Protein AF-A0A7V7KBW8-F1 (afdb_monomer)

Secondary structure (DSSP, 8-state):
--HHHHHHHHH-HHHHHHHHHHHHHH-SEE-------SSS---EEEETTEEEEEEE-SS-TTEEEEEEEE-TT-SS--SEEEEEEETTEEEEEEPPPPBTTEEEEEEETTSHHHHHHH-TT-EEEE-

Structure (mmCIF, N/CA/C/O backbone):
data_AF-A0A7V7KBW8-F1
#
_entry.id   AF-A0A7V7KBW8-F1
#
loop_
_atom_site.group_PDB
_atom_site.id
_atom_site.type_symbol
_atom_site.label_atom_id
_atom_site.label_alt_id
_atom_site.label_comp_id
_atom_site.label_asym_id
_atom_site.label_entity_id
_atom_site.label_seq_id
_atom_site.pdbx_PDB_ins_code
_atom_site.Cartn_x
_atom_site.Cartn_y
_atom_site.Cartn_z
_atom_site.occupancy
_atom_site.B_iso_or_equiv
_atom_site.auth_seq_id
_atom_site.auth_comp_id
_atom_site.auth_asym_id
_atom_site.auth_atom_id
_atom_site.pdbx_PDB_model_num
ATOM 1 N N . MET A 1 1 ? -9.945 -7.956 1.343 1.00 75.88 1 MET A N 1
ATOM 2 C CA . MET A 1 1 ? -9.256 -9.261 1.428 1.00 75.88 1 MET A CA 1
ATOM 3 C C . MET A 1 1 ? -10.360 -10.321 1.494 1.00 75.88 1 MET A C 1
ATOM 5 O O . MET A 1 1 ? -11.483 -9.969 1.161 1.00 75.88 1 MET A O 1
ATOM 9 N N . ASP A 1 2 ? -10.107 -11.591 1.821 1.00 84.81 2 ASP A N 1
ATOM 10 C CA . ASP A 1 2 ? -11.224 -12.518 2.096 1.00 84.81 2 ASP A CA 1
ATOM 11 C C . ASP A 1 2 ? -11.826 -12.215 3.483 1.00 84.81 2 ASP A C 1
ATOM 13 O O . ASP A 1 2 ? -11.073 -12.069 4.448 1.00 84.81 2 ASP A O 1
ATOM 17 N N . GLU A 1 3 ? -13.157 -12.126 3.601 1.00 85.25 3 GLU A N 1
ATOM 18 C CA . GLU A 1 3 ? -13.841 -11.730 4.849 1.00 85.25 3 GLU A CA 1
ATOM 19 C C . GLU A 1 3 ? -13.557 -12.680 6.022 1.00 85.25 3 GLU A C 1
ATOM 21 O O . GLU A 1 3 ? -13.480 -12.260 7.180 1.00 85.25 3 GLU A O 1
ATOM 26 N N . LYS A 1 4 ? -13.393 -13.981 5.751 1.00 88.94 4 LYS A N 1
ATOM 27 C CA . LYS A 1 4 ? -13.095 -14.968 6.793 1.00 88.94 4 LYS A CA 1
ATOM 28 C C . LYS A 1 4 ? -11.682 -14.766 7.328 1.00 88.94 4 LYS A C 1
ATOM 30 O O . LYS A 1 4 ? -11.462 -14.913 8.530 1.00 88.94 4 LYS A O 1
ATOM 35 N N . LEU A 1 5 ? -10.740 -14.428 6.447 1.00 86.75 5 LEU A N 1
ATOM 36 C CA . LEU A 1 5 ? -9.370 -14.116 6.838 1.00 86.75 5 LEU A CA 1
ATOM 37 C C . LEU A 1 5 ? -9.302 -12.818 7.652 1.00 86.75 5 LEU A C 1
ATOM 39 O O . LEU A 1 5 ? -8.610 -12.791 8.663 1.00 86.75 5 LEU A O 1
ATOM 43 N N . GLU A 1 6 ? -10.044 -11.779 7.263 1.00 86.56 6 GLU A N 1
ATOM 44 C CA . GLU A 1 6 ? -10.117 -10.515 8.017 1.00 86.56 6 GLU A CA 1
ATOM 45 C C . GLU A 1 6 ? -10.595 -10.751 9.457 1.00 86.56 6 GLU A C 1
ATOM 47 O O . GLU A 1 6 ? -9.891 -10.403 10.404 1.00 86.56 6 GLU A O 1
ATOM 52 N N . ARG A 1 7 ? -11.706 -11.475 9.639 1.00 87.75 7 ARG A N 1
ATOM 53 C CA . ARG A 1 7 ? -12.210 -11.828 10.980 1.00 87.75 7 ARG A CA 1
ATOM 54 C C . ARG A 1 7 ? -11.225 -12.667 11.792 1.00 87.75 7 ARG A C 1
ATOM 56 O O . ARG A 1 7 ? -11.115 -12.492 13.004 1.00 87.75 7 ARG A O 1
ATOM 63 N N . ALA A 1 8 ? -10.521 -13.597 11.147 1.00 88.75 8 ALA A N 1
ATOM 64 C CA . ALA A 1 8 ? -9.522 -14.416 11.827 1.00 88.75 8 ALA A CA 1
ATOM 65 C C . ALA A 1 8 ? -8.343 -13.566 12.327 1.00 88.75 8 ALA A C 1
ATOM 67 O O . ALA A 1 8 ? -7.863 -13.782 13.437 1.00 88.75 8 ALA A O 1
ATOM 68 N N . LEU A 1 9 ? -7.907 -12.576 11.544 1.00 89.50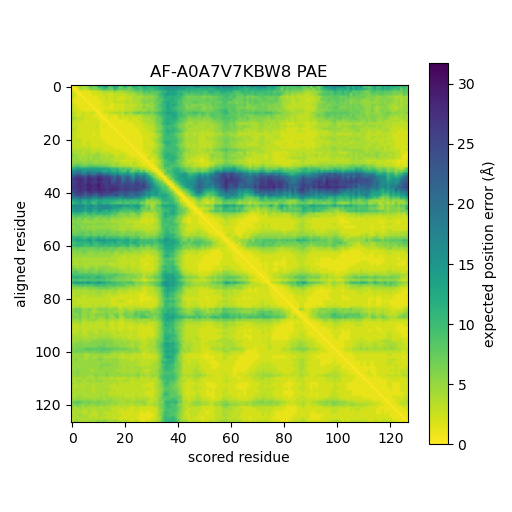 9 LEU A N 1
ATOM 69 C CA . LEU A 1 9 ? -6.837 -11.660 11.941 1.00 89.50 9 LEU A CA 1
ATOM 70 C C . LEU A 1 9 ? -7.253 -10.754 13.104 1.00 89.50 9 LEU A C 1
ATOM 72 O O . LEU A 1 9 ? -6.448 -10.521 14.002 1.00 89.50 9 LEU A O 1
ATOM 76 N N . GLU A 1 10 ? -8.501 -10.288 13.142 1.00 87.38 10 GLU A N 1
ATOM 77 C CA . GLU A 1 10 ? -9.015 -9.497 14.271 1.00 87.38 10 GLU A CA 1
ATOM 78 C C . GLU A 1 10 ? -8.935 -10.274 15.597 1.00 87.38 10 GLU A C 1
ATOM 80 O O . GLU A 1 10 ? -8.533 -9.729 16.629 1.00 87.38 10 GLU A O 1
ATOM 85 N N . GLN A 1 11 ? -9.270 -11.566 15.566 1.00 91.75 11 GLN A N 1
ATOM 86 C CA . GLN A 1 11 ? -9.401 -12.406 16.760 1.00 91.75 11 GLN A CA 1
ATOM 87 C C . GLN A 1 11 ? -8.094 -13.095 17.179 1.00 91.75 11 GLN A C 1
ATOM 89 O O . GLN A 1 11 ? -7.911 -13.389 18.361 1.00 91.75 11 GLN A O 1
ATOM 94 N N . ASP A 1 12 ? -7.170 -13.334 16.244 1.00 92.25 12 ASP A N 1
ATOM 95 C CA . ASP A 1 12 ? -5.936 -14.083 16.485 1.00 92.25 12 ASP A CA 1
ATOM 96 C C . ASP A 1 12 ? -4.686 -13.206 16.283 1.00 92.25 12 ASP A C 1
ATOM 98 O O . ASP A 1 12 ? -4.228 -12.921 15.172 1.00 92.25 12 ASP A O 1
ATOM 102 N N . GLY A 1 13 ? -4.090 -12.779 17.401 1.00 90.31 13 GLY A N 1
ATOM 103 C CA . GLY A 1 13 ? -2.844 -12.007 17.403 1.00 90.31 13 GLY A CA 1
ATOM 104 C C . GLY A 1 13 ? -1.621 -12.782 16.898 1.00 90.31 13 GLY A C 1
ATOM 105 O O . GLY A 1 13 ? -0.699 -12.175 16.352 1.00 90.31 13 GLY A O 1
ATOM 106 N N . ARG A 1 14 ? -1.600 -14.115 17.033 1.00 93.56 14 ARG A N 1
ATOM 107 C CA . ARG A 1 14 ? -0.509 -14.947 16.511 1.00 93.56 14 ARG A CA 1
ATOM 108 C C . ARG A 1 14 ? -0.590 -15.022 14.993 1.00 93.56 14 ARG A C 1
ATOM 110 O O . ARG A 1 14 ? 0.432 -14.841 14.338 1.00 93.56 14 ARG A O 1
ATOM 117 N N . LEU A 1 15 ? -1.786 -15.238 14.446 1.00 91.81 15 LEU A N 1
ATOM 118 C CA . LEU A 1 15 ? -2.007 -15.239 13.000 1.00 91.81 15 LEU A CA 1
ATOM 119 C C . LEU A 1 15 ? -1.596 -13.900 12.376 1.00 91.81 15 LEU A C 1
ATOM 121 O O . LEU A 1 15 ? -0.901 -13.895 11.361 1.00 91.81 15 LEU A O 1
ATOM 125 N N . ARG A 1 16 ? -1.944 -12.775 13.018 1.00 92.00 16 ARG A N 1
ATOM 126 C CA . ARG A 1 16 ? -1.457 -11.446 12.613 1.00 92.00 16 ARG A CA 1
ATOM 127 C C . ARG A 1 16 ? 0.062 -11.357 12.600 1.00 92.00 16 ARG A C 1
ATOM 129 O O . ARG A 1 16 ? 0.628 -10.927 11.605 1.00 92.00 16 ARG A O 1
ATOM 136 N N . GLY A 1 17 ? 0.723 -11.806 13.666 1.00 91.62 17 GLY A N 1
ATOM 137 C CA . GLY A 1 17 ? 2.185 -11.793 13.738 1.00 91.62 17 GLY A CA 1
ATOM 138 C C . GLY A 1 17 ? 2.857 -12.629 12.641 1.00 91.62 17 GLY A C 1
ATOM 139 O O . GLY A 1 17 ? 3.879 -12.214 12.099 1.00 91.62 17 GLY A O 1
ATOM 140 N N . GLU A 1 18 ? 2.292 -13.786 12.285 1.00 93.81 18 GLU A N 1
ATOM 141 C CA . GLU A 1 18 ? 2.805 -14.605 11.176 1.00 93.81 18 GLU A CA 1
ATOM 142 C C . GLU A 1 18 ? 2.566 -13.949 9.810 1.00 93.81 18 GLU A C 1
ATOM 144 O O . GLU A 1 18 ? 3.462 -13.966 8.964 1.00 93.81 18 GLU A O 1
ATOM 149 N N . LEU A 1 19 ? 1.397 -13.331 9.597 1.00 91.69 19 LEU A N 1
ATOM 150 C CA . LEU A 1 19 ? 1.118 -12.578 8.374 1.00 91.69 19 LEU A CA 1
ATOM 151 C C . LEU A 1 19 ? 2.065 -11.385 8.233 1.00 91.69 19 LEU A C 1
ATOM 153 O O . LEU A 1 19 ? 2.642 -11.206 7.163 1.00 91.69 19 LEU A O 1
ATOM 157 N N . ASP A 1 20 ? 2.260 -10.611 9.303 1.00 90.81 20 ASP A N 1
ATOM 158 C CA . ASP A 1 20 ? 3.191 -9.486 9.316 1.00 90.81 20 ASP A CA 1
ATOM 159 C C . ASP A 1 20 ? 4.577 -9.974 8.873 1.00 90.81 20 ASP A C 1
ATOM 161 O O . ASP A 1 20 ? 5.082 -9.512 7.855 1.00 90.81 20 ASP A O 1
ATOM 165 N N . ARG A 1 21 ? 5.141 -11.002 9.524 1.00 92.44 21 ARG A N 1
ATOM 166 C CA . ARG A 1 21 ? 6.449 -11.576 9.147 1.00 92.44 21 ARG A CA 1
ATOM 167 C C . ARG A 1 21 ? 6.510 -12.077 7.707 1.00 92.44 21 ARG A C 1
ATOM 169 O O . ARG A 1 21 ? 7.563 -11.979 7.078 1.00 92.44 21 ARG A O 1
ATOM 176 N N . LEU A 1 22 ? 5.428 -12.661 7.193 1.00 92.38 22 LEU A N 1
ATOM 177 C CA . LEU A 1 22 ? 5.370 -13.097 5.801 1.00 92.38 22 LEU A CA 1
ATOM 178 C C . LEU A 1 22 ? 5.498 -11.893 4.867 1.00 92.38 22 LEU A C 1
ATOM 180 O O . LEU A 1 22 ? 6.366 -11.897 4.000 1.00 92.38 22 LEU A O 1
ATOM 184 N N . LEU A 1 23 ? 4.704 -10.847 5.100 1.00 91.75 23 LEU A N 1
ATOM 185 C CA . LEU A 1 23 ? 4.747 -9.614 4.318 1.00 91.75 23 LEU A CA 1
ATOM 186 C C . LEU A 1 23 ? 6.121 -8.938 4.403 1.00 91.75 23 LEU A C 1
ATOM 188 O O . LEU A 1 23 ? 6.620 -8.418 3.409 1.00 91.75 23 LEU A O 1
ATOM 192 N N . GLU A 1 24 ? 6.773 -8.973 5.565 1.00 90.44 24 GLU A N 1
ATOM 193 C CA . GLU A 1 24 ? 8.127 -8.434 5.710 1.00 90.44 24 GLU A CA 1
ATOM 194 C C . GLU A 1 24 ? 9.157 -9.167 4.847 1.00 90.44 24 GLU A C 1
ATOM 196 O O . GLU A 1 24 ? 10.111 -8.544 4.387 1.00 90.44 24 GLU A O 1
ATOM 201 N N . ARG A 1 25 ? 8.973 -10.473 4.631 1.00 91.69 25 ARG A N 1
ATOM 202 C CA . ARG A 1 25 ? 9.904 -11.322 3.878 1.00 91.69 25 ARG A CA 1
ATOM 203 C C . ARG A 1 25 ? 9.658 -11.313 2.375 1.00 91.69 25 ARG A C 1
ATOM 205 O O . ARG A 1 25 ? 10.584 -11.622 1.633 1.00 91.69 25 ARG A O 1
ATOM 212 N N . THR A 1 26 ? 8.430 -11.044 1.938 1.00 91.94 26 THR A N 1
ATOM 213 C CA . THR A 1 26 ? 8.048 -11.118 0.519 1.00 91.94 26 THR A CA 1
ATOM 214 C C . THR A 1 26 ? 8.047 -9.771 -0.187 1.00 91.94 26 THR A C 1
ATOM 216 O O . THR A 1 26 ? 8.013 -9.749 -1.411 1.00 91.94 26 THR A O 1
ATOM 219 N N . ALA A 1 27 ? 8.074 -8.662 0.554 1.00 90.88 27 ALA A N 1
ATOM 220 C CA . ALA A 1 27 ? 8.028 -7.337 -0.043 1.00 90.88 27 ALA A CA 1
ATOM 221 C C . ALA A 1 27 ? 9.277 -7.061 -0.895 1.00 90.88 27 ALA A C 1
ATOM 223 O O . ALA A 1 27 ? 10.401 -7.136 -0.396 1.00 90.88 27 ALA A O 1
ATOM 224 N N . VAL A 1 28 ? 9.070 -6.654 -2.149 1.00 91.50 28 VAL A N 1
ATOM 225 C CA . VAL A 1 28 ? 10.135 -6.103 -3.005 1.00 91.50 28 VAL A CA 1
ATOM 226 C C . VAL A 1 28 ? 10.523 -4.693 -2.565 1.00 91.50 28 VAL A C 1
ATOM 228 O O . VAL A 1 28 ? 11.650 -4.258 -2.781 1.00 91.50 28 VAL A O 1
ATOM 231 N N . TYR A 1 29 ? 9.603 -3.982 -1.905 1.00 89.62 29 TYR A N 1
ATOM 232 C CA . TYR A 1 29 ? 9.880 -2.684 -1.307 1.00 89.62 29 TYR A CA 1
ATOM 233 C C . TYR A 1 29 ? 8.994 -2.406 -0.099 1.00 89.62 29 TYR A C 1
ATOM 235 O O . TYR A 1 29 ? 7.791 -2.681 -0.100 1.00 89.62 29 TYR A O 1
ATOM 243 N N . ARG A 1 30 ? 9.578 -1.794 0.931 1.00 88.44 30 ARG A N 1
ATOM 244 C CA . ARG A 1 30 ? 8.857 -1.309 2.110 1.00 88.44 30 ARG A CA 1
ATOM 245 C C . ARG A 1 30 ? 9.150 0.166 2.280 1.00 88.44 30 ARG A C 1
ATOM 247 O O . ARG A 1 30 ? 10.309 0.561 2.374 1.00 88.44 30 ARG A O 1
ATOM 254 N N . PHE A 1 31 ? 8.097 0.968 2.370 1.00 84.25 31 PHE A N 1
ATOM 255 C CA . PHE A 1 31 ? 8.275 2.381 2.654 1.00 84.25 31 PHE A CA 1
ATOM 256 C C . PHE A 1 31 ? 8.768 2.527 4.093 1.00 84.25 31 PHE A C 1
ATOM 258 O O . PHE A 1 31 ? 8.145 1.961 5.003 1.00 84.25 31 PHE A O 1
ATOM 265 N N . PRO A 1 32 ? 9.855 3.279 4.333 1.00 69.94 32 PRO A N 1
ATOM 266 C CA . PRO A 1 32 ? 10.225 3.622 5.692 1.00 69.94 32 PRO A CA 1
ATOM 267 C C . PRO A 1 32 ? 9.048 4.356 6.339 1.00 69.94 32 PRO A C 1
ATOM 269 O O . PRO A 1 32 ? 8.364 5.151 5.687 1.00 69.94 32 PRO A O 1
ATOM 272 N N . LYS A 1 33 ? 8.797 4.100 7.629 1.00 64.75 33 LYS A N 1
ATOM 273 C CA . LYS A 1 33 ? 7.874 4.938 8.403 1.00 64.75 33 LYS A CA 1
ATOM 274 C C . LYS A 1 33 ? 8.428 6.354 8.367 1.00 64.75 33 LYS A C 1
ATOM 276 O O . LYS A 1 33 ? 9.436 6.639 9.009 1.00 64.75 33 LYS A O 1
ATOM 281 N N . LEU A 1 34 ? 7.813 7.210 7.559 1.00 57.03 34 LEU A N 1
ATOM 282 C CA . LEU A 1 34 ? 8.255 8.584 7.403 1.00 57.03 34 LEU A CA 1
ATOM 283 C C . LEU A 1 34 ? 8.120 9.282 8.760 1.00 57.03 34 LEU A C 1
ATOM 285 O O . LEU A 1 34 ? 7.020 9.406 9.298 1.00 57.03 34 LEU A O 1
ATOM 289 N N . ALA A 1 35 ? 9.238 9.773 9.301 1.00 41.97 35 ALA A N 1
ATOM 290 C CA . ALA A 1 35 ? 9.187 10.931 10.179 1.00 41.97 35 ALA A CA 1
ATOM 291 C C . ALA A 1 35 ? 8.572 12.057 9.341 1.00 41.97 35 ALA A C 1
ATOM 293 O O . ALA A 1 35 ? 9.087 12.364 8.268 1.00 41.97 35 ALA A O 1
ATOM 294 N N . ALA A 1 36 ? 7.423 12.573 9.778 1.00 43.59 36 ALA A N 1
ATOM 295 C CA . ALA A 1 36 ? 6.592 13.517 9.042 1.00 43.59 36 ALA A CA 1
ATOM 296 C C . ALA A 1 36 ? 7.418 14.617 8.349 1.00 43.59 36 ALA A C 1
ATOM 298 O O . ALA A 1 36 ? 7.845 15.584 8.980 1.00 43.59 36 ALA A O 1
ATOM 299 N N . ALA A 1 37 ? 7.621 14.491 7.037 1.00 37.41 37 ALA A N 1
ATOM 300 C CA . ALA A 1 37 ? 8.137 15.581 6.229 1.00 37.41 37 ALA A CA 1
ATOM 301 C C . ALA A 1 37 ? 6.962 16.507 5.889 1.00 37.41 37 ALA A C 1
ATOM 303 O O . ALA A 1 37 ? 6.278 16.329 4.890 1.00 37.41 37 ALA A O 1
ATOM 304 N N . SER A 1 38 ? 6.773 17.491 6.770 1.00 36.59 38 SER A N 1
ATOM 305 C CA . SER A 1 38 ? 6.025 18.739 6.590 1.00 36.59 38 SER A CA 1
ATOM 306 C C . SER A 1 38 ? 4.492 18.669 6.439 1.00 36.59 38 SER A C 1
ATOM 308 O O . SER A 1 38 ? 3.926 18.033 5.559 1.00 36.59 38 SER A O 1
ATOM 310 N N . SER A 1 39 ? 3.837 19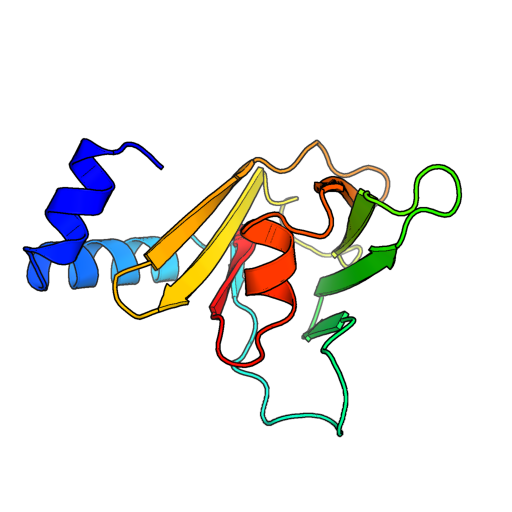.405 7.339 1.00 42.91 39 SER 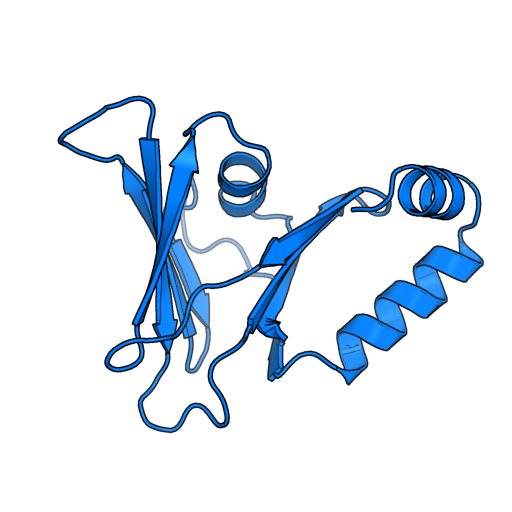A N 1
ATOM 311 C CA . SER A 1 39 ? 2.420 19.783 7.423 1.00 42.91 39 SER A CA 1
ATOM 312 C C . SER A 1 39 ? 1.592 19.700 6.127 1.00 42.91 39 SER A C 1
ATOM 314 O O . SER A 1 39 ? 1.765 20.509 5.218 1.00 42.91 39 SER A O 1
ATOM 316 N N . GLY A 1 40 ? 0.601 18.806 6.095 1.00 43.72 40 GLY A N 1
ATOM 317 C CA . GLY A 1 40 ? -0.401 18.730 5.027 1.00 43.72 40 GLY A CA 1
ATOM 318 C C . GLY A 1 40 ? -0.898 17.305 4.811 1.00 43.72 40 GLY A C 1
ATOM 319 O O . GLY A 1 40 ? -0.254 16.351 5.237 1.00 43.72 40 GLY A O 1
ATOM 320 N N . LYS A 1 41 ? -2.057 17.135 4.164 1.00 51.72 41 LYS A N 1
ATOM 321 C CA . LYS A 1 41 ? -2.478 15.826 3.633 1.00 51.72 41 LYS A CA 1
ATOM 322 C C . LYS A 1 41 ? -1.304 15.239 2.835 1.00 51.72 41 LYS A C 1
ATOM 324 O O . LYS A 1 41 ? -0.738 15.938 2.001 1.00 51.72 41 LYS A O 1
ATOM 329 N N . ALA A 1 42 ? -0.924 13.988 3.098 1.00 58.56 42 ALA A N 1
ATOM 330 C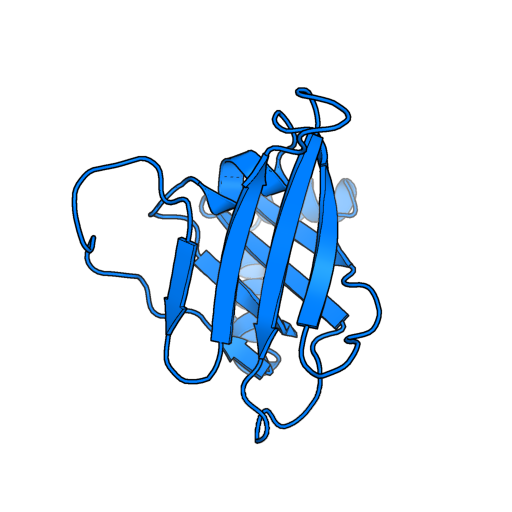 CA . ALA A 1 42 ? 0.166 13.353 2.366 1.00 58.56 42 ALA A CA 1
ATOM 331 C C . ALA A 1 42 ? -0.298 13.058 0.931 1.00 58.56 42 ALA A C 1
ATOM 333 O O . ALA A 1 42 ? -0.909 12.026 0.662 1.00 58.56 42 ALA A O 1
ATOM 334 N N . ASP A 1 43 ? -0.054 13.993 0.013 1.00 66.06 43 ASP A N 1
ATOM 335 C CA . ASP A 1 43 ? -0.314 13.805 -1.420 1.00 66.06 43 ASP A CA 1
ATOM 336 C C . ASP A 1 43 ? 0.782 12.962 -2.096 1.00 66.06 43 ASP A C 1
ATOM 338 O O . ASP A 1 43 ? 0.666 12.599 -3.268 1.00 66.06 43 ASP A O 1
ATOM 342 N N . HIS A 1 44 ? 1.844 12.622 -1.358 1.00 72.81 44 HIS A N 1
ATOM 343 C CA . HIS A 1 44 ? 2.896 11.719 -1.799 1.00 72.81 44 HIS A CA 1
ATOM 344 C C . HIS A 1 44 ? 3.472 10.888 -0.644 1.00 72.81 44 HIS A C 1
ATOM 346 O O . HIS A 1 44 ? 3.443 11.295 0.518 1.00 72.81 44 HIS A O 1
ATOM 352 N N . ARG A 1 45 ? 4.026 9.722 -0.984 1.00 76.56 45 ARG A N 1
ATOM 353 C CA . ARG A 1 45 ? 4.866 8.879 -0.125 1.00 76.56 45 ARG A CA 1
ATOM 354 C C . ARG A 1 45 ? 6.050 8.416 -0.942 1.00 76.56 45 ARG A C 1
ATOM 356 O O . ARG A 1 45 ? 5.847 7.849 -2.004 1.00 76.56 45 ARG A O 1
ATOM 363 N N . GLY A 1 46 ? 7.263 8.631 -0.466 1.00 74.75 46 GLY A N 1
ATOM 364 C CA . GLY A 1 46 ? 8.452 8.262 -1.220 1.00 74.75 46 GLY A CA 1
ATOM 365 C C . GLY A 1 46 ? 9.550 7.734 -0.323 1.00 74.75 46 GLY A C 1
ATOM 366 O O . GLY A 1 46 ? 9.586 8.025 0.873 1.00 74.75 46 GLY A O 1
ATOM 367 N N . GLY A 1 47 ? 10.441 6.974 -0.932 1.00 76.12 47 GLY A N 1
ATOM 368 C CA . GLY A 1 47 ? 11.739 6.621 -0.390 1.00 76.12 47 GLY A CA 1
ATOM 369 C C . GLY A 1 47 ? 12.697 6.344 -1.543 1.00 76.12 47 GLY A C 1
ATOM 370 O O . GLY A 1 47 ? 12.417 6.679 -2.694 1.00 76.12 47 GLY A O 1
ATOM 371 N N . GLU A 1 48 ? 13.841 5.743 -1.243 1.00 78.31 48 GLU A N 1
ATOM 372 C CA . GLU A 1 48 ? 14.821 5.390 -2.269 1.00 78.31 48 GLU A CA 1
ATOM 373 C C . GLU A 1 48 ? 14.187 4.462 -3.317 1.00 78.31 48 GLU A C 1
ATOM 375 O O . GLU A 1 48 ? 13.588 3.454 -2.959 1.00 78.31 48 GLU A O 1
ATOM 380 N N . GLY A 1 49 ? 14.253 4.833 -4.596 1.00 84.12 49 GLY A N 1
ATOM 381 C CA . GLY A 1 49 ? 13.798 3.998 -5.712 1.00 84.12 49 GLY A CA 1
ATOM 382 C C . GLY A 1 49 ? 12.287 3.941 -5.985 1.00 84.12 49 GLY A C 1
ATOM 383 O O . GLY A 1 49 ? 11.907 3.385 -7.014 1.00 84.12 49 GLY A O 1
ATOM 384 N N . VAL A 1 50 ? 11.421 4.501 -5.122 1.00 89.88 50 VAL A N 1
ATOM 385 C CA . VAL A 1 50 ? 9.953 4.460 -5.309 1.00 89.88 50 VAL A CA 1
ATOM 386 C C . VAL A 1 50 ? 9.251 5.722 -4.801 1.00 89.88 50 VAL A C 1
ATOM 388 O O . VAL A 1 50 ? 9.486 6.178 -3.678 1.00 89.88 50 VAL A O 1
ATOM 391 N N . LEU A 1 51 ? 8.292 6.226 -5.583 1.00 90.81 51 LEU A N 1
ATOM 392 C CA . LEU A 1 51 ? 7.402 7.327 -5.211 1.00 90.81 51 LEU A CA 1
ATOM 393 C C . LEU A 1 51 ? 5.933 6.984 -5.504 1.00 90.81 51 LEU A C 1
ATOM 395 O O . LEU A 1 51 ? 5.576 6.645 -6.621 1.00 90.81 51 LEU A O 1
ATOM 399 N N . ILE A 1 52 ? 5.058 7.136 -4.513 1.00 91.75 52 ILE A N 1
ATOM 400 C CA . ILE A 1 52 ? 3.599 7.084 -4.654 1.00 91.75 52 ILE A CA 1
ATOM 401 C C . ILE A 1 52 ? 3.053 8.506 -4.596 1.00 91.75 52 ILE A C 1
ATOM 403 O O . ILE A 1 52 ? 3.402 9.270 -3.695 1.00 91.75 52 ILE A O 1
ATOM 407 N N . ARG A 1 53 ? 2.149 8.854 -5.510 1.00 92.12 53 ARG A N 1
ATOM 408 C CA . ARG A 1 53 ? 1.456 10.144 -5.566 1.00 92.12 53 ARG A CA 1
ATOM 409 C C . ARG A 1 53 ? -0.043 9.952 -5.701 1.00 92.12 53 ARG A C 1
ATOM 411 O O . ARG A 1 53 ? -0.501 9.095 -6.451 1.00 92.12 53 ARG A O 1
ATOM 418 N N . LEU A 1 54 ? -0.796 10.806 -5.020 1.00 92.69 54 LEU A N 1
ATOM 419 C CA . LEU A 1 54 ? -2.240 10.917 -5.173 1.00 92.69 54 LEU A CA 1
ATOM 420 C C . LEU A 1 54 ? -2.552 12.168 -5.992 1.00 92.69 54 LEU A C 1
ATOM 422 O O . LEU A 1 54 ? -2.131 13.271 -5.643 1.00 92.69 54 LEU A O 1
ATOM 426 N N . LYS A 1 55 ? -3.286 12.009 -7.092 1.00 92.75 55 LYS A N 1
ATOM 427 C CA . LYS A 1 55 ? -3.693 13.117 -7.957 1.00 92.75 55 LYS A CA 1
ATOM 428 C C . LYS A 1 55 ? -5.175 13.014 -8.273 1.00 92.75 55 LYS A C 1
ATOM 430 O O . LYS A 1 55 ? -5.586 12.115 -9.001 1.00 92.75 55 LYS A O 1
ATOM 435 N N . GLN A 1 56 ? -5.958 13.966 -7.775 1.00 93.06 56 GLN A N 1
ATOM 436 C CA . GLN A 1 56 ? -7.379 14.043 -8.100 1.00 93.06 56 GLN A CA 1
ATOM 437 C C . GLN A 1 56 ? -7.573 14.161 -9.617 1.00 93.06 56 GLN A C 1
ATOM 439 O O . GLN A 1 56 ? -6.857 14.906 -10.303 1.00 93.06 56 GLN A O 1
ATOM 444 N N . SER A 1 57 ? -8.518 13.393 -10.147 1.00 90.12 57 SER A N 1
ATOM 445 C CA . SER A 1 57 ? -8.874 13.420 -11.557 1.00 90.12 57 SER A CA 1
ATOM 446 C C . SER A 1 57 ? -9.524 14.760 -11.906 1.00 90.12 57 SER A C 1
ATOM 448 O O . SER A 1 57 ? -10.312 15.327 -11.153 1.00 90.12 57 SER A O 1
ATOM 450 N N . ARG A 1 58 ? -9.153 15.298 -13.072 1.00 90.50 58 ARG A N 1
ATOM 451 C CA . ARG A 1 58 ? -9.762 16.522 -13.619 1.00 90.50 58 ARG A CA 1
ATOM 452 C C . ARG A 1 58 ? -11.033 16.235 -14.413 1.00 90.50 58 ARG A C 1
ATOM 454 O O . ARG A 1 58 ? -11.809 17.154 -14.636 1.00 90.50 58 ARG A O 1
ATOM 461 N N . ALA A 1 59 ? -11.191 14.997 -14.879 1.00 89.06 59 ALA A N 1
ATOM 462 C CA . ALA A 1 59 ? -12.341 14.573 -15.668 1.00 89.06 59 ALA A CA 1
ATOM 463 C C . ALA A 1 59 ? -13.532 14.205 -14.773 1.00 89.06 59 ALA A C 1
ATOM 465 O O . ALA A 1 59 ? -14.663 14.498 -15.135 1.00 89.06 59 ALA A O 1
ATOM 466 N N . GLU A 1 60 ? -13.259 13.621 -13.604 1.00 92.06 60 GLU A N 1
ATOM 467 C CA . GLU A 1 60 ? -14.261 13.246 -12.607 1.00 92.06 60 GLU A CA 1
ATOM 468 C C . GLU A 1 60 ? -13.701 13.514 -11.206 1.00 92.06 60 GLU A C 1
ATOM 470 O O . GLU A 1 60 ? -12.684 12.942 -10.824 1.00 92.06 60 GLU A O 1
ATOM 475 N N . GLN A 1 61 ? -14.327 14.408 -10.439 1.00 88.06 61 GLN A N 1
ATOM 476 C CA . GLN A 1 61 ? -13.780 14.856 -9.152 1.00 88.06 61 GLN A CA 1
ATOM 477 C C . GLN A 1 61 ? -13.930 13.811 -8.046 1.00 88.06 61 GLN A C 1
ATOM 479 O O . GLN A 1 61 ? -13.228 13.912 -7.036 1.00 88.06 61 GLN A O 1
ATOM 484 N N . THR A 1 62 ? -14.805 12.816 -8.227 1.00 93.06 62 THR A N 1
ATOM 485 C CA . THR A 1 62 ? -14.932 11.690 -7.291 1.00 93.06 62 THR A CA 1
ATOM 486 C C . THR A 1 62 ? -13.792 10.692 -7.414 1.00 93.06 62 THR A C 1
ATOM 488 O O . THR A 1 62 ? -13.697 9.796 -6.587 1.00 93.06 62 THR A O 1
ATOM 491 N N . GLN A 1 63 ? -12.901 10.849 -8.395 1.00 95.06 63 GLN A N 1
ATOM 492 C CA . GLN A 1 63 ? -11.834 9.897 -8.661 1.00 95.06 63 GLN A CA 1
ATOM 493 C C . GLN A 1 63 ? -10.451 10.488 -8.412 1.00 95.06 63 GLN A C 1
ATOM 495 O O . GLN A 1 63 ? -10.177 11.660 -8.677 1.00 95.06 63 GLN A O 1
ATOM 500 N N . THR A 1 64 ? -9.543 9.627 -7.973 1.00 94.75 64 THR A N 1
ATOM 501 C CA . THR A 1 64 ? -8.145 9.945 -7.719 1.00 94.75 64 THR A CA 1
ATOM 502 C C . THR A 1 64 ? -7.241 8.896 -8.338 1.00 94.75 64 THR A C 1
ATOM 504 O O . THR A 1 64 ? -7.426 7.691 -8.179 1.00 94.75 64 THR A O 1
ATOM 507 N N . TYR A 1 65 ? -6.228 9.382 -9.047 1.00 95.62 65 TYR A N 1
ATOM 508 C CA . TYR A 1 65 ? -5.132 8.571 -9.543 1.00 95.62 65 TYR A CA 1
ATOM 509 C C . TYR A 1 65 ? -4.140 8.313 -8.412 1.00 95.62 65 TYR A C 1
ATOM 511 O O . TYR A 1 65 ? -3.598 9.253 -7.824 1.00 95.62 65 TYR A O 1
ATOM 519 N N . VAL A 1 66 ? -3.873 7.039 -8.150 1.00 95.56 66 VAL A N 1
ATOM 520 C CA . VAL A 1 66 ? -2.715 6.566 -7.396 1.00 95.56 66 VAL A CA 1
ATOM 521 C C . VAL A 1 66 ? -1.631 6.236 -8.415 1.00 95.56 66 VAL A C 1
ATOM 523 O O . VAL A 1 66 ? -1.765 5.294 -9.195 1.00 95.56 66 VAL A O 1
ATOM 526 N N . ILE A 1 67 ? -0.578 7.042 -8.439 1.00 95.75 67 ILE A N 1
ATOM 527 C CA . ILE A 1 67 ? 0.543 6.906 -9.369 1.00 95.75 67 ILE A CA 1
ATOM 528 C C . ILE A 1 67 ? 1.733 6.383 -8.574 1.00 95.75 67 ILE A C 1
ATOM 530 O O . ILE A 1 67 ? 2.092 6.986 -7.567 1.00 95.75 67 ILE A O 1
ATOM 534 N N . ILE A 1 68 ? 2.325 5.277 -9.010 1.00 95.38 68 ILE A N 1
ATOM 535 C CA . ILE A 1 68 ? 3.526 4.688 -8.418 1.00 95.38 68 ILE A CA 1
ATOM 536 C C . ILE A 1 68 ? 4.631 4.760 -9.468 1.00 95.38 68 ILE A C 1
ATOM 538 O O . ILE A 1 68 ? 4.513 4.165 -10.534 1.00 95.38 68 ILE A O 1
ATOM 542 N N . GLU A 1 69 ? 5.679 5.512 -9.169 1.00 95.12 69 GLU A N 1
ATOM 543 C CA . GLU A 1 69 ? 6.862 5.691 -10.004 1.00 95.12 69 GLU A CA 1
ATOM 544 C C . GLU A 1 69 ? 7.992 4.832 -9.420 1.00 95.12 69 GLU A C 1
ATOM 546 O O . GLU A 1 69 ? 8.300 4.930 -8.227 1.00 95.12 69 GLU A O 1
ATOM 551 N N . LEU A 1 70 ? 8.578 3.975 -10.252 1.00 94.69 70 LEU A N 1
ATOM 552 C CA . LEU A 1 70 ? 9.684 3.076 -9.928 1.00 94.69 70 LEU A CA 1
ATOM 553 C C . LEU A 1 70 ? 10.965 3.603 -10.581 1.00 94.69 70 LEU A C 1
ATOM 555 O O . LEU A 1 70 ? 10.941 4.075 -11.719 1.00 94.69 70 LEU A O 1
ATOM 559 N N . ALA A 1 71 ? 12.092 3.505 -9.882 1.00 92.25 71 ALA A N 1
ATOM 560 C CA . ALA A 1 71 ? 13.385 3.813 -10.478 1.00 92.25 71 ALA A CA 1
ATOM 561 C C . ALA A 1 71 ? 13.740 2.822 -11.610 1.00 92.25 71 ALA A C 1
ATOM 563 O O . ALA A 1 71 ? 13.276 1.681 -11.599 1.00 92.25 71 ALA A O 1
ATOM 564 N N . PRO A 1 72 ? 14.576 3.223 -12.586 1.00 89.19 72 PRO A N 1
ATOM 565 C CA . PRO A 1 72 ? 14.937 2.365 -13.720 1.00 89.19 72 PRO A CA 1
ATOM 566 C C . PRO A 1 72 ? 15.615 1.041 -13.338 1.00 89.19 72 PRO A C 1
ATOM 568 O O . PRO A 1 72 ? 15.541 0.077 -14.092 1.00 89.19 72 PRO A O 1
ATOM 571 N N . ASP A 1 73 ? 16.293 1.002 -12.193 1.00 88.75 73 ASP A N 1
ATOM 572 C CA . ASP A 1 73 ? 16.988 -0.160 -11.638 1.00 88.75 73 ASP A CA 1
ATOM 573 C C . ASP A 1 73 ? 16.138 -0.948 -10.626 1.00 88.75 73 ASP A C 1
ATOM 575 O O . ASP A 1 73 ? 16.645 -1.849 -9.953 1.00 88.75 73 ASP A O 1
ATOM 579 N N . PHE A 1 74 ? 14.841 -0.640 -10.520 1.00 89.06 74 PHE A N 1
ATOM 580 C CA . PHE A 1 74 ? 13.932 -1.374 -9.651 1.00 89.06 74 PHE A CA 1
ATOM 581 C C . PHE A 1 74 ? 13.807 -2.838 -10.128 1.00 89.06 74 PHE A C 1
ATOM 583 O O . PHE A 1 74 ? 13.516 -3.077 -11.301 1.00 89.06 74 PHE A O 1
ATOM 590 N N . PRO A 1 75 ? 14.028 -3.833 -9.249 1.00 82.44 75 PRO A N 1
ATOM 591 C CA . PRO A 1 75 ? 14.358 -5.202 -9.658 1.00 82.44 75 PRO A CA 1
ATOM 592 C C . PRO A 1 75 ? 13.236 -5.939 -10.406 1.00 82.44 75 PRO A C 1
ATOM 594 O O . PRO A 1 75 ? 13.497 -6.605 -11.404 1.00 82.44 75 PRO A O 1
ATOM 597 N N . GLU A 1 76 ? 11.992 -5.831 -9.935 1.00 88.19 76 GLU A N 1
ATOM 598 C CA . GLU A 1 76 ? 10.793 -6.332 -10.618 1.00 88.19 76 GLU A CA 1
ATOM 599 C C . GLU A 1 76 ? 9.622 -5.405 -10.287 1.00 88.19 76 GLU A C 1
ATOM 601 O O . GLU A 1 76 ? 9.464 -4.986 -9.140 1.00 88.19 76 GLU A O 1
ATOM 606 N N . ALA A 1 77 ? 8.788 -5.086 -11.279 1.00 92.12 77 ALA A N 1
ATOM 607 C CA . ALA A 1 77 ? 7.592 -4.288 -11.046 1.00 92.12 77 ALA A CA 1
ATOM 608 C C . ALA A 1 77 ? 6.619 -5.030 -10.103 1.00 92.12 77 ALA A C 1
ATOM 610 O O . ALA A 1 77 ? 6.238 -6.171 -10.390 1.00 92.12 77 ALA A O 1
ATOM 611 N N . PRO A 1 78 ? 6.184 -4.400 -8.998 1.00 94.69 78 PRO A N 1
ATOM 612 C CA . PRO A 1 78 ? 5.290 -5.032 -8.043 1.00 94.69 78 PRO A CA 1
ATOM 613 C C . PRO A 1 78 ? 3.902 -5.226 -8.643 1.00 94.69 78 PRO A C 1
ATOM 615 O O . PRO A 1 78 ? 3.408 -4.410 -9.421 1.00 94.69 78 PRO A O 1
ATOM 618 N N . LYS A 1 79 ? 3.242 -6.296 -8.215 1.00 95.88 79 LYS A N 1
ATOM 619 C CA . LYS A 1 79 ? 1.899 -6.682 -8.671 1.00 95.88 79 LYS A CA 1
ATOM 620 C C . LYS A 1 79 ? 0.857 -6.435 -7.592 1.00 95.88 79 LYS A C 1
ATOM 622 O O . LYS A 1 79 ? -0.342 -6.485 -7.866 1.00 95.88 79 LYS A O 1
ATOM 627 N N . ILE A 1 80 ? 1.283 -6.196 -6.353 1.00 96.31 80 ILE A N 1
ATOM 628 C CA . ILE A 1 80 ? 0.402 -5.975 -5.213 1.00 96.31 80 ILE A CA 1
ATOM 629 C C . ILE A 1 80 ? 0.906 -4.779 -4.402 1.00 96.31 80 ILE A C 1
ATOM 631 O O . ILE A 1 80 ? 2.052 -4.729 -3.960 1.00 96.31 80 ILE A O 1
ATOM 635 N N . LEU A 1 81 ? -0.005 -3.848 -4.129 1.00 95.31 81 LEU A N 1
ATOM 636 C CA . LEU A 1 81 ? 0.144 -2.838 -3.093 1.00 95.31 81 LEU A CA 1
ATOM 637 C C . LEU A 1 81 ? -0.540 -3.342 -1.826 1.00 95.31 81 LEU A C 1
ATOM 639 O O . LEU A 1 81 ? -1.735 -3.653 -1.826 1.00 95.31 81 LEU A O 1
ATOM 643 N N . PHE A 1 82 ? 0.220 -3.408 -0.742 1.00 94.69 82 PHE A N 1
ATOM 644 C CA . PHE A 1 82 ? -0.277 -3.852 0.546 1.00 94.69 82 PHE A CA 1
ATOM 645 C C . PHE A 1 82 ? -0.150 -2.732 1.580 1.00 94.69 82 PHE A C 1
ATOM 647 O O . PHE A 1 82 ? 0.928 -2.158 1.764 1.00 94.69 82 PHE A O 1
ATOM 654 N N . LEU A 1 83 ? -1.260 -2.420 2.248 1.00 92.38 83 LEU A N 1
ATOM 655 C CA . LEU A 1 83 ? -1.368 -1.336 3.221 1.00 92.38 83 LEU A CA 1
ATOM 656 C C . LEU A 1 83 ? -1.820 -1.885 4.568 1.00 92.38 83 LEU A C 1
ATOM 658 O O . LEU A 1 83 ? -2.794 -2.636 4.640 1.00 92.38 83 LEU A O 1
ATOM 662 N N . ARG A 1 84 ? -1.170 -1.443 5.642 1.00 90.62 84 ARG A N 1
ATOM 663 C CA . ARG A 1 84 ? -1.616 -1.692 7.014 1.00 90.62 84 ARG A CA 1
ATOM 664 C C . ARG A 1 84 ? -2.000 -0.369 7.654 1.00 90.62 84 ARG A C 1
ATOM 666 O O . ARG A 1 84 ? -1.139 0.433 8.004 1.00 90.62 84 ARG A O 1
ATOM 673 N N . SER A 1 85 ? -3.306 -0.129 7.745 1.00 85.44 85 SER A N 1
ATOM 674 C CA . SER A 1 85 ? -3.871 1.142 8.232 1.00 85.44 85 SER A CA 1
ATOM 675 C C . SER A 1 85 ? -4.179 1.139 9.733 1.00 85.44 85 SER A C 1
ATOM 677 O O . SER A 1 85 ? -4.381 2.198 10.320 1.00 85.44 85 SER A O 1
ATOM 679 N N . ALA A 1 86 ? -4.221 -0.050 10.337 1.00 84.06 86 ALA A N 1
ATOM 680 C CA . ALA A 1 86 ? -4.301 -0.322 11.769 1.00 84.06 86 ALA A CA 1
ATOM 681 C C . ALA A 1 86 ? -3.741 -1.743 12.021 1.00 84.06 86 ALA A C 1
ATOM 683 O O . ALA A 1 86 ? -3.571 -2.487 11.050 1.00 84.06 86 ALA A O 1
ATOM 684 N N . PRO A 1 87 ? -3.458 -2.156 13.273 1.00 79.19 87 PRO A N 1
ATOM 685 C CA . PRO A 1 87 ? -2.863 -3.467 13.572 1.00 79.19 87 PRO A CA 1
ATOM 686 C C . PRO A 1 87 ? -3.627 -4.686 13.034 1.00 79.19 87 PRO A C 1
ATOM 688 O O . PRO A 1 87 ? -3.046 -5.751 12.874 1.00 79.19 87 PRO A O 1
ATOM 691 N N . ASP A 1 88 ? -4.926 -4.557 12.801 1.00 79.44 88 ASP A N 1
ATOM 692 C CA . ASP A 1 88 ? -5.841 -5.581 12.293 1.00 79.44 88 ASP A CA 1
ATOM 693 C C . ASP A 1 88 ? -6.417 -5.250 10.909 1.00 79.44 88 ASP A C 1
ATOM 695 O O . ASP A 1 88 ? -7.060 -6.097 10.292 1.00 79.44 88 ASP A O 1
ATOM 699 N N . ARG A 1 89 ? -6.160 -4.045 10.382 1.00 86.50 89 ARG A N 1
ATOM 700 C CA . ARG A 1 89 ? -6.756 -3.578 9.129 1.00 86.50 89 ARG A CA 1
ATOM 701 C C . ARG A 1 89 ? -5.753 -3.558 7.989 1.00 86.50 89 ARG A C 1
ATOM 703 O O . ARG A 1 89 ? -4.983 -2.604 7.815 1.00 86.50 89 ARG A O 1
ATOM 710 N N . TYR A 1 90 ? -5.861 -4.594 7.169 1.00 90.50 90 TYR A N 1
ATOM 711 C CA . TYR A 1 90 ? -5.036 -4.826 5.997 1.00 90.50 90 TYR A CA 1
ATOM 712 C C . TYR A 1 90 ? -5.816 -4.574 4.708 1.00 90.50 90 TYR A C 1
ATOM 714 O O . TYR A 1 90 ? -6.937 -5.047 4.540 1.00 90.50 90 TYR A O 1
ATOM 722 N N . ILE A 1 91 ? -5.203 -3.860 3.769 1.00 92.38 91 ILE A N 1
ATOM 723 C CA . ILE A 1 91 ? -5.750 -3.641 2.431 1.00 92.38 91 ILE A CA 1
ATOM 724 C C . ILE A 1 91 ? -4.763 -4.239 1.438 1.00 92.38 91 ILE A C 1
ATOM 726 O O . ILE A 1 91 ? -3.610 -3.818 1.356 1.00 92.38 91 ILE A O 1
ATOM 730 N N . LYS A 1 92 ? -5.241 -5.217 0.671 1.00 94.06 92 LYS A N 1
ATOM 731 C CA . LYS A 1 92 ? -4.531 -5.787 -0.471 1.00 94.06 92 LYS A CA 1
ATOM 732 C C . LYS A 1 92 ? -5.150 -5.227 -1.742 1.00 94.06 92 LYS A C 1
ATOM 734 O O . LYS A 1 92 ? -6.327 -5.478 -1.993 1.00 94.06 92 LYS A O 1
ATOM 739 N N . HIS A 1 93 ? -4.361 -4.522 -2.539 1.00 95.56 93 HIS A N 1
ATOM 740 C CA . HIS A 1 93 ? -4.803 -3.957 -3.805 1.00 95.56 93 HIS A CA 1
ATOM 741 C C . HIS A 1 93 ? -3.943 -4.494 -4.960 1.00 95.56 93 HIS A C 1
ATOM 743 O O . HIS A 1 93 ? -2.719 -4.355 -4.906 1.00 95.56 93 HIS A O 1
ATOM 749 N N . PRO A 1 94 ? -4.533 -5.117 -5.996 1.00 95.69 94 PRO A N 1
ATOM 750 C CA . PRO A 1 94 ? -3.780 -5.533 -7.174 1.00 95.69 94 PRO A CA 1
ATOM 751 C C . PRO A 1 94 ? -3.285 -4.307 -7.948 1.00 95.69 94 PRO A C 1
ATOM 753 O O . PRO A 1 94 ? -3.994 -3.310 -8.074 1.00 95.69 94 PRO A O 1
ATOM 756 N N . LEU A 1 95 ? -2.064 -4.372 -8.456 1.00 97.00 95 LEU A N 1
ATOM 757 C CA . LEU A 1 95 ? -1.486 -3.345 -9.308 1.00 97.00 95 LEU A CA 1
ATOM 758 C C . LEU A 1 95 ? -1.555 -3.801 -10.769 1.00 97.00 95 LEU A C 1
ATOM 760 O O . LEU A 1 95 ? -1.293 -4.973 -11.050 1.00 97.00 95 LEU A O 1
ATOM 764 N N . PRO A 1 96 ? -1.929 -2.906 -11.697 1.00 96.88 96 PRO A N 1
ATOM 765 C CA . PRO A 1 96 ? -1.798 -3.184 -13.116 1.00 96.88 96 PRO A CA 1
ATOM 766 C C . PRO A 1 96 ? -0.320 -3.250 -13.511 1.00 96.88 96 PRO A C 1
ATOM 768 O O . PRO A 1 96 ? 0.572 -2.903 -12.735 1.00 96.88 96 PRO A O 1
ATOM 771 N N . GLU A 1 97 ? -0.073 -3.684 -14.742 1.00 94.81 97 GLU A N 1
ATOM 772 C CA . GLU A 1 97 ? 1.273 -3.728 -15.300 1.00 94.81 97 GLU A CA 1
ATOM 773 C C . GLU A 1 97 ? 1.916 -2.333 -15.328 1.00 94.81 97 GLU A C 1
ATOM 775 O O . GLU A 1 97 ? 1.275 -1.328 -15.666 1.00 94.81 97 GLU A O 1
ATOM 780 N N . ALA A 1 98 ? 3.195 -2.279 -14.959 1.00 94.88 98 ALA A N 1
ATOM 781 C CA . ALA A 1 98 ? 3.983 -1.064 -15.057 1.00 94.88 98 ALA A CA 1
ATOM 782 C C . ALA A 1 98 ? 4.294 -0.765 -16.525 1.00 94.88 98 ALA A C 1
ATOM 784 O O . ALA A 1 98 ? 4.773 -1.628 -17.254 1.00 94.88 98 ALA A O 1
ATOM 785 N N . HIS A 1 99 ? 4.080 0.480 -16.930 1.00 95.06 99 HIS A N 1
ATOM 786 C CA . HIS A 1 99 ? 4.453 0.979 -18.246 1.00 95.06 99 HIS A CA 1
ATOM 787 C C . HIS A 1 99 ? 5.525 2.049 -18.049 1.00 95.06 99 HIS A C 1
ATOM 789 O O . HIS A 1 99 ? 5.291 3.024 -17.337 1.00 95.06 99 HIS A O 1
ATOM 795 N N . ASP A 1 100 ? 6.715 1.829 -18.613 1.00 92.62 100 ASP A N 1
ATOM 796 C CA . ASP A 1 100 ? 7.880 2.717 -18.471 1.00 92.62 100 ASP A CA 1
ATOM 797 C C . ASP A 1 100 ? 8.205 3.085 -17.008 1.00 92.62 100 ASP A C 1
ATOM 799 O O . ASP A 1 100 ? 8.472 4.238 -16.672 1.00 92.62 100 ASP A O 1
ATOM 803 N N . GLY A 1 101 ? 8.141 2.096 -16.107 1.00 93.31 101 GLY A N 1
ATOM 804 C CA . GLY A 1 101 ? 8.405 2.288 -14.675 1.00 93.31 101 GLY A CA 1
ATOM 805 C C . GLY A 1 101 ? 7.273 2.980 -13.908 1.00 93.31 101 GLY A C 1
ATOM 806 O O . GLY A 1 101 ? 7.441 3.299 -12.734 1.00 93.31 101 GLY A O 1
ATOM 807 N N . VAL A 1 102 ? 6.111 3.196 -14.531 1.00 96.44 102 VAL A N 1
ATOM 808 C CA . VAL A 1 102 ? 4.956 3.843 -13.902 1.00 96.44 102 VAL A CA 1
ATOM 809 C C . VAL A 1 102 ? 3.772 2.885 -13.827 1.00 96.44 102 VAL A C 1
ATOM 811 O O . VAL A 1 102 ? 3.345 2.302 -14.822 1.00 96.44 102 VAL A O 1
ATOM 814 N N . ILE A 1 103 ? 3.191 2.768 -12.637 1.00 97.31 103 ILE A N 1
ATOM 815 C CA . ILE A 1 103 ? 1.936 2.057 -12.387 1.00 97.31 103 ILE A CA 1
ATOM 816 C C . ILE A 1 103 ? 0.873 3.099 -12.040 1.00 97.31 103 ILE A C 1
ATOM 818 O O . ILE A 1 103 ? 1.095 3.961 -11.188 1.00 97.31 103 ILE A O 1
ATOM 822 N N . GLN A 1 104 ? -0.295 3.026 -12.678 1.00 96.31 104 GLN A N 1
ATOM 823 C CA . GLN A 1 104 ? -1.409 3.934 -12.403 1.00 96.31 104 GLN A CA 1
ATOM 824 C C . GLN A 1 104 ? -2.668 3.159 -12.045 1.00 96.31 104 GLN A C 1
ATOM 826 O O . GLN A 1 104 ? -3.125 2.305 -12.799 1.00 96.31 104 GLN A O 1
ATOM 831 N N . VAL A 1 105 ? -3.253 3.502 -10.904 1.00 96.38 105 VAL A N 1
ATOM 832 C CA . VAL A 1 105 ? -4.543 2.987 -10.449 1.00 96.38 105 VAL A CA 1
ATOM 833 C C . VAL A 1 105 ? -5.514 4.153 -10.357 1.00 96.38 105 VAL A C 1
ATOM 835 O O . VAL A 1 105 ? -5.201 5.175 -9.750 1.00 96.38 105 VAL A O 1
ATOM 838 N N . LEU A 1 106 ? -6.699 3.997 -10.937 1.00 95.94 106 LEU A N 1
ATOM 839 C CA . LEU A 1 106 ? -7.815 4.913 -10.734 1.00 95.94 106 LEU A CA 1
ATOM 840 C C . LEU A 1 106 ? -8.702 4.353 -9.622 1.00 95.94 106 LEU A C 1
ATOM 842 O O . LEU A 1 106 ? -9.137 3.206 -9.703 1.00 95.94 106 LEU A O 1
ATOM 846 N N . ALA A 1 107 ? -8.945 5.145 -8.584 1.00 95.62 107 ALA A N 1
ATOM 847 C CA . ALA A 1 107 ? -9.775 4.760 -7.450 1.00 95.62 107 ALA A CA 1
ATOM 848 C C . ALA A 1 107 ? -10.731 5.894 -7.076 1.00 95.62 107 ALA A C 1
ATOM 850 O O . ALA A 1 107 ? -10.443 7.062 -7.336 1.00 95.62 107 ALA A O 1
ATOM 851 N N . GLU A 1 108 ? -11.845 5.564 -6.428 1.00 96.38 108 GLU A N 1
ATOM 852 C CA . GLU A 1 108 ? -12.725 6.580 -5.847 1.00 96.38 108 GLU A CA 1
ATOM 853 C C . GLU A 1 108 ? -11.992 7.322 -4.712 1.00 96.38 108 GLU A C 1
ATOM 855 O O . GLU A 1 108 ? -11.256 6.719 -3.922 1.00 96.38 108 GLU A O 1
ATOM 860 N N . GLU A 1 109 ? -12.174 8.639 -4.620 1.00 92.75 109 GLU A N 1
ATOM 861 C CA . GLU A 1 109 ? -11.522 9.521 -3.639 1.00 92.75 109 GLU A CA 1
ATOM 862 C C . GLU A 1 109 ? -11.870 9.124 -2.200 1.00 92.75 109 GLU A C 1
ATOM 864 O O . GLU A 1 109 ? -11.065 9.295 -1.283 1.00 92.75 109 GLU A O 1
ATOM 869 N N . ASP A 1 110 ? -13.057 8.558 -1.992 1.00 93.19 110 ASP A N 1
ATOM 870 C CA . ASP A 1 110 ? -13.532 8.099 -0.695 1.00 93.19 110 ASP A CA 1
ATOM 871 C C . ASP A 1 110 ? -13.229 6.617 -0.416 1.00 93.19 110 ASP A C 1
ATOM 873 O O . ASP A 1 110 ? -13.590 6.125 0.659 1.00 93.19 110 ASP A O 1
ATOM 877 N N . SER A 1 111 ? -12.517 5.932 -1.317 1.00 93.62 111 SER A N 1
ATOM 878 C CA . SER A 1 111 ? -12.126 4.532 -1.154 1.00 93.62 111 SER A CA 1
ATOM 879 C C . SER A 1 111 ? -11.145 4.317 0.003 1.00 93.62 111 SER A C 1
ATOM 881 O O . SER A 1 111 ? -10.336 5.180 0.359 1.00 93.62 111 SER A O 1
ATOM 883 N N . ASP A 1 112 ? -11.162 3.106 0.563 1.00 91.94 112 ASP A N 1
ATOM 884 C CA . ASP A 1 112 ? -10.233 2.697 1.620 1.00 91.94 112 ASP A CA 1
ATOM 885 C C . ASP A 1 112 ? -8.761 2.804 1.194 1.00 91.94 112 ASP A C 1
ATOM 887 O O . ASP A 1 112 ? -7.916 3.185 2.006 1.00 91.94 112 ASP A O 1
ATOM 891 N N . LEU A 1 113 ? -8.461 2.534 -0.083 1.00 93.12 113 LEU A N 1
ATOM 892 C CA . LEU A 1 113 ? -7.130 2.693 -0.671 1.00 93.12 113 LEU A CA 1
ATOM 893 C C . LEU A 1 113 ? -6.633 4.138 -0.535 1.00 93.12 113 LEU A C 1
ATOM 895 O O . LEU A 1 113 ? -5.565 4.380 0.031 1.00 93.12 113 LEU A O 1
ATOM 899 N N . VAL A 1 114 ? -7.418 5.099 -1.033 1.00 92.62 114 VAL A N 1
ATOM 900 C CA . VAL A 1 114 ? -7.053 6.522 -1.017 1.00 92.62 114 VAL A CA 1
ATOM 901 C C . VAL A 1 114 ? -6.976 7.031 0.422 1.00 92.62 114 VAL A C 1
ATOM 903 O O . VAL A 1 114 ? -5.994 7.675 0.800 1.00 92.62 114 VAL A O 1
ATOM 906 N N . ARG A 1 115 ? -7.952 6.680 1.269 1.00 91.50 115 ARG A N 1
ATOM 907 C CA . ARG A 1 115 ? -7.953 7.060 2.690 1.00 91.50 115 ARG A CA 1
ATOM 908 C C . ARG A 1 115 ? -6.715 6.548 3.423 1.00 91.50 115 ARG A C 1
ATOM 910 O O . ARG A 1 115 ? -6.099 7.317 4.156 1.00 91.50 115 ARG A O 1
ATOM 917 N N . ALA A 1 116 ? -6.339 5.283 3.236 1.00 90.75 116 ALA A N 1
ATOM 918 C CA . ALA A 1 116 ? -5.162 4.699 3.874 1.00 90.75 116 ALA A CA 1
ATOM 919 C C . ALA A 1 116 ? -3.864 5.343 3.359 1.00 90.75 116 ALA A C 1
ATOM 921 O O . ALA A 1 116 ? -3.018 5.754 4.150 1.00 90.75 116 ALA A O 1
ATOM 922 N N . LEU A 1 117 ? -3.729 5.553 2.047 1.00 90.25 117 LEU A N 1
ATOM 923 C CA . LEU A 1 117 ? -2.554 6.221 1.481 1.00 90.25 117 LEU A CA 1
ATOM 924 C C . LEU A 1 117 ? -2.388 7.670 1.965 1.00 90.25 117 LEU A C 1
ATOM 926 O O . LEU A 1 117 ? -1.255 8.119 2.112 1.00 90.25 117 LEU A O 1
ATOM 930 N N . ARG A 1 118 ? -3.459 8.384 2.323 1.00 88.31 118 ARG A N 1
ATOM 931 C CA . ARG A 1 118 ? -3.357 9.735 2.911 1.00 88.31 118 ARG A CA 1
ATOM 932 C C . ARG A 1 118 ? -2.938 9.753 4.389 1.00 88.31 118 ARG A C 1
ATOM 934 O O . ARG A 1 118 ? -2.477 10.786 4.874 1.00 88.31 118 ARG A O 1
ATOM 941 N N . LYS A 1 119 ? -3.104 8.647 5.121 1.00 86.44 119 LYS A N 1
ATOM 942 C CA . LYS A 1 119 ? -2.846 8.559 6.569 1.00 86.44 119 LYS A CA 1
ATOM 943 C C . LYS A 1 119 ? -1.382 8.260 6.886 1.00 86.44 119 LYS A C 1
ATOM 945 O O . LYS A 1 119 ? -0.947 7.131 6.706 1.00 86.44 119 LYS A O 1
ATOM 950 N N . VAL A 1 120 ? -0.628 9.227 7.399 1.00 81.25 120 VAL A N 1
ATOM 951 C CA . VAL A 1 120 ? 0.833 9.112 7.620 1.00 81.25 120 VAL A CA 1
ATOM 952 C C . VAL A 1 120 ? 1.294 7.852 8.378 1.00 81.25 120 VAL A C 1
ATOM 954 O O . VAL A 1 120 ? 2.375 7.343 8.106 1.00 81.25 120 VAL A O 1
ATOM 957 N N . ASP A 1 121 ? 0.471 7.317 9.279 1.00 83.00 121 ASP A N 1
ATOM 958 C CA . ASP A 1 121 ? 0.746 6.123 10.088 1.00 83.00 121 ASP A CA 1
ATOM 959 C C . ASP A 1 121 ? 0.531 4.792 9.349 1.00 83.00 121 ASP A C 1
ATOM 961 O O . ASP A 1 121 ? 0.960 3.745 9.832 1.00 83.00 121 ASP A O 1
ATOM 965 N N . THR A 1 122 ? -0.096 4.821 8.171 1.00 88.12 122 THR A N 1
ATOM 966 C CA . THR A 1 122 ? -0.296 3.627 7.349 1.00 88.12 122 THR A CA 1
ATOM 967 C C . THR A 1 122 ? 1.047 3.107 6.860 1.00 88.12 122 THR A C 1
ATOM 969 O O . THR A 1 122 ? 1.805 3.827 6.207 1.00 88.12 122 THR A O 1
ATOM 972 N N . GLU A 1 123 ? 1.325 1.839 7.135 1.00 90.12 123 GLU A N 1
ATOM 973 C CA . GLU A 1 123 ? 2.488 1.152 6.584 1.00 90.12 123 GLU A CA 1
ATOM 974 C C . GLU A 1 123 ? 2.183 0.697 5.160 1.00 90.12 123 GLU A C 1
ATOM 976 O O . GLU A 1 123 ? 1.085 0.217 4.872 1.00 90.12 123 GLU A O 1
ATOM 981 N N . VAL A 1 124 ? 3.163 0.852 4.271 1.00 91.50 124 VAL A N 1
ATOM 982 C CA . VAL A 1 124 ? 3.016 0.571 2.843 1.00 91.50 124 VAL A CA 1
ATOM 983 C C . VAL A 1 124 ? 4.123 -0.372 2.399 1.00 91.50 124 VAL A C 1
ATOM 985 O O . VAL A 1 124 ? 5.299 -0.157 2.703 1.00 91.50 124 VAL A O 1
ATOM 988 N N . SER A 1 125 ? 3.749 -1.408 1.657 1.00 92.75 125 SER A N 1
ATOM 989 C CA . SER A 1 125 ? 4.686 -2.349 1.049 1.00 92.75 125 SER A CA 1
ATOM 990 C C . SER A 1 125 ? 4.223 -2.764 -0.342 1.00 92.75 125 SER A C 1
ATOM 992 O O . SER A 1 125 ? 3.025 -2.792 -0.631 1.00 92.75 125 SER A O 1
ATOM 994 N N . LEU A 1 126 ? 5.194 -3.062 -1.195 1.00 93.62 126 LEU A N 1
ATOM 995 C CA . LEU A 1 126 ? 5.019 -3.509 -2.568 1.00 93.62 126 LEU A CA 1
ATOM 996 C C . LEU A 1 126 ? 5.541 -4.940 -2.673 1.00 93.62 126 LEU A C 1
ATOM 998 O O . LEU A 1 126 ? 6.598 -5.244 -2.115 1.00 93.62 126 LEU A O 1
ATOM 1002 N N . HIS A 1 127 ? 4.785 -5.798 -3.356 1.00 93.25 127 HIS A N 1
ATOM 1003 C CA . HIS A 1 127 ? 5.050 -7.231 -3.526 1.00 93.25 127 HIS A CA 1
ATOM 1004 C C . HIS A 1 127 ? 4.827 -7.648 -4.973 1.00 93.25 127 HIS A C 1
ATOM 1006 O O . HIS A 1 127 ? 3.939 -7.052 -5.634 1.00 93.25 127 HIS A O 1
#

Foldseek 3Di:
DPPVVLVCLVVDVVSLVVVVVVLVVPFLDWQPLDPDPDDDQPQWGDDPFKIWGWAQDPVDRQKIKTKMAGHPVSPDAFQWKWKDQDSSDIDIDGWDDDDPRMTIDMDGCPDPVNVRSRDSRMIITTD

Nearest PDB structures (foldseek):
  5jk2-assembly9_I  TM=5.892E-01  e=1.366E+00  Treponema pallidum subsp. pallidum str. Nichols
  6wdp-assembly1_A  TM=5.254E-01  e=8.491E-01  Homo sapiens
  3ww0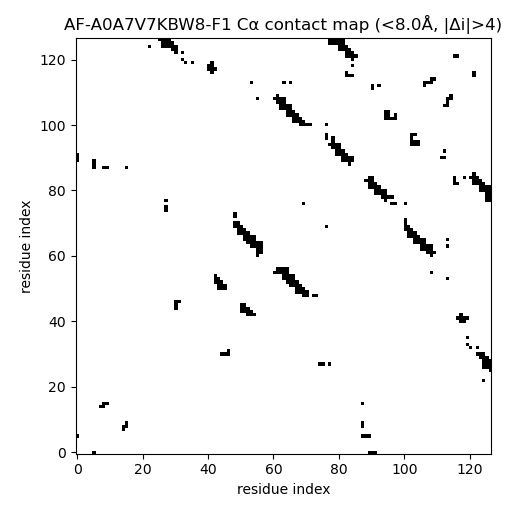-assembly1_A  TM=3.381E-01  e=1.610E-01  Homo sapiens
  3lso-assembly2_B  TM=5.823E-01  e=3.328E+00  Corynebacterium diphtheriae
  9bl9-assembly1_G  TM=4.570E-01  e=1.366E+00  Homo sapiens

Mean predicted aligned error: 5.54 Å

Radius of gyration: 14.81 Å; Cα contacts (8 Å, |Δi|>4): 214; chains: 1; bounding box: 32×35×36 Å

Sequence (127 aa):
MDEKLERALEQDGRLRGELDRLLERTAVYRFPKLAAASSGKADHRGGEGVLIRLKQSRAEQTQTYVIIELAPDFPEAPKILFLRSAPDRYIKHPLPEAHDGVIQVLAEEDSDLVRALRKVDTEVSLH

pLDDT: mean 86.8, std 12.96, range [36.59, 97.31]

Solvent-accessible surface area (backbone atoms only — not comparable to full-atom values): 7278 Å² total; per-residue (Å²): 114,60,70,70,58,48,55,47,35,66,75,28,69,65,59,37,53,54,50,52,54,49,52,70,72,62,40,80,40,70,57,72,84,66,74,83,82,67,94,68,80,43,48,56,52,72,54,92,61,38,38,38,36,58,44,73,36,89,90,43,79,62,28,25,35,42,37,39,42,44,38,96,82,54,90,69,85,51,48,32,44,38,36,37,65,46,100,61,42,66,44,70,42,81,44,60,80,60,55,96,47,33,29,72,43,82,42,50,53,86,32,69,66,48,52,36,67,39,37,78,84,33,44,45,35,29,55

=== Feature glossary ===
Feature key, reading from the visual/contextual features back to the raw sequence:

Rendered structure images. Six rendered views show the 3D structure from the faces of a cube — i.e. along ±x, ±y, ±z. Rendering representation is drawn randomly per protein from cartoon (secondary-structure ribbons), sticks (backbone bonds), or molecular surface; coloring is either N→C rainbow (blue at the N-terminus through red at the C-terminus) or one color per chain.

Contact-map, Ramachandran, and PAE plot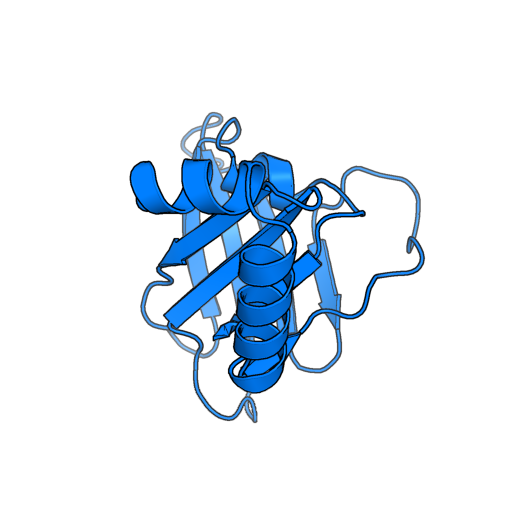s. The contact map is a binary N×N matrix image: pixel (i, j) is dark where Cα_i and Cα_j are within 8 Å and |i−j|>4. Because the |i−j|>4 filter removes local helical contacts, off-diagonal stripes parallel to the main diagonal indicate parallel β-sheets; stripes perpendicular to it indicate antiparallel β-sheets. The Ramachandran plot scatters every residue's (φ, ψ) pair against the sterically allowed regions. The PAE heatmap renders the predicted-aligned-error matrix.

InterPro / GO / CATH / organism. Database cross-references. InterPro integrates a dozen domain/family signature databases into unified entries with residue-range hits. GO terms attach function/process/location labels with evidence codes. CATH codes position the fold in a four-level structural taxonomy. Organism is the NCBI-taxonomy species name.

Nearest PDB structures. The Foldseek neighbor list gives the closest experimentally determined structures in the PDB, ranked by structural alignment. TM-score near 1 means near-identical fold; near 0.3 means only rough topology match. This is how one finds what a novel AlphaFold prediction most resembles in the solved-structure universe.

Predicted aligned error. PAE(i, j) answers: if I align the predicted and true structures on residue i, how far off (in Å) do I expect residue j to be? A block-diagonal PAE matrix with low values on the blocks and high values off-diagonal is the signature of a multi-domain protein with confidently predicted domains but uncertain inter-domain orientation.

Solvent-accessible surface area. Accessible surface area quantifies burial. A residue with SASA near zero is packed into the hydrophobic core; one with SASA >100 Å² sits on the surface. Computed here via the Shrake–Rupley numerical algorithm with a 1.4 Å probe.

B-factor. B-factor (Debye–Waller factor) reflects atomic displacement in the crystal lattice. It is an experimental observable (units Å²), not a prediction; low values mean the atom is pinned down, high values mean it moves or is heterogeneous across the crystal.

pLDDT. For AlphaFold models, the B-factor field carries pLDDT — the model's own estimate of local accurac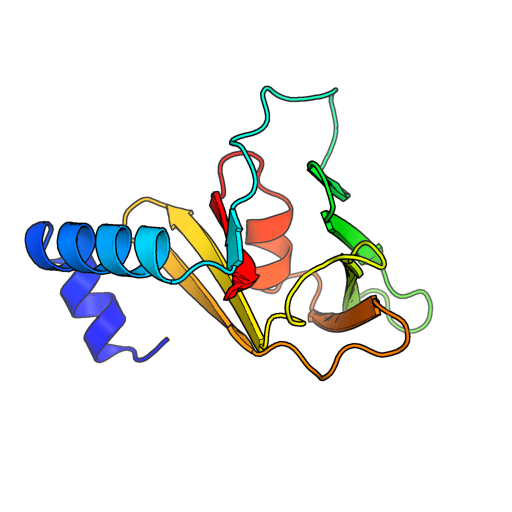y on a 0–100 scale. Regions with pLDDT<50 should be treated as essentially unmodeled; they often correspond to intrinsically disordered segments.

Backbone torsions (φ/ψ). φ (phi) and ψ (psi) are the two rotatable backbone dihedrals per residue: φ is the C(i-1)–N–Cα–C torsion, ψ is the N–Cα–C–N(i+1) torsion, both in degrees on (−180°, 180°]. α-helical residues cluster near (−60°, −45°); β-strand residues near (−120°, +130°). A Ramachandran plot is simply a scatter of (φ, ψ) for every residue.

Radius of gyration, Cα contacts, bounding box. Radius of gyration (Rg) is the root-mean-square distance of Cα atoms from their centroid — a single number for overall size and compactness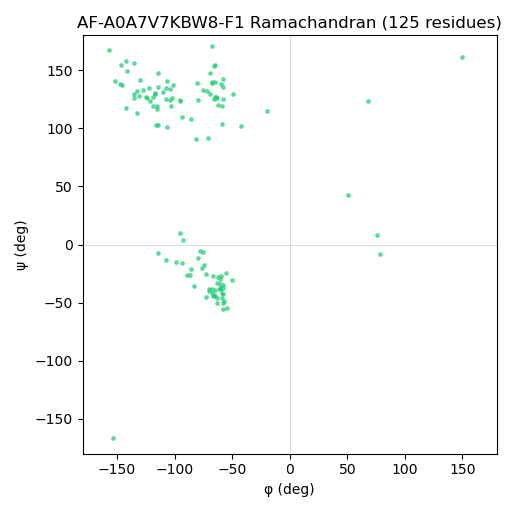. A globular domain of N residues has Rg ≈ 2.2·N^0.38 Å; an extended or disordered chain has a much larger Rg. The Cα contact count is the number of residue pairs whose Cα atoms are within 8 Å and are more than four positions apart in sequence — a standard proxy for tertiary packing density. The bounding box is the smallest axis-aligned box enclosing all Cα atoms.

Secondary structure (3-state, P-SEA). Three-state secondary structure (P-SEA) collapses the eight DSSP classes into helix (a), strand (b), and coil (c). P-SEA assigns these from Cα geometry alone — distances and angles — without requiring backbone oxygens, so it works on any Cα trace.

Secondary structure (8-state, DSSP). DSSP 8-state secondary structure assigns each residue one of H (α-helix), G (3₁₀-helix), I (π-helix), E (extended β-strand), B (isolated β-bridge), T (hydrogen-bonded turn), S (bend), or '-' (coil). The assignment is computed from backbone hydrogen-bond geometry via the Kabsch–Sander algorithm.

Foldseek 3Di. A 3Di character summarizes, for each residue, the relative orientation of the Cα frame of its nearest spatial neighbor. Because it encodes fold topology rather than chemistry, 3Di alignments detect remote structural similarity that sequence alignment misses.

mmCIF coordinates. The mmCIF block holds the 3D Cartesian coordinates of each backbone atom (N, Cα, C, O) in ångströms. mmCIF is the PDB's canonical archive format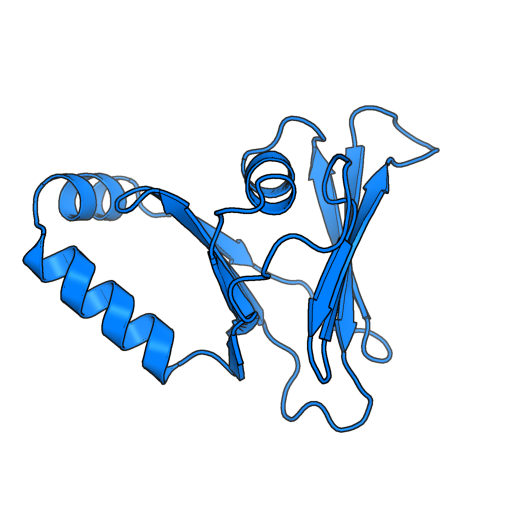 — a tagged-loop text representation of the atomic model.

Sequence. Sequence gives the chain of amino acids in standard one-letter code (A=alanine, C=cysteine, …, Y=tyrosine), read N→C. It is the only feature that is directly encoded by the gene; all structural features are derived from the folded form of this sequence.